Protein AF-A0A1E4R8G1-F1 (afdb_monomer)

pLDDT: mean 71.01, std 12.56, range [45.12, 88.81]

Secondary structure (DSSP, 8-state):
-EEEESSS-EEEE-SS-EEEEEEEE-TTEEE--S---SS---EES-----EEE--SSS-EEEEEEEEETTS-EEEEEEEEETTTTEEEEEEE---

Solvent-accessible surface area (backbone atoms only — not comparable to full-atom values): 5958 Å² total; per-residue (Å²): 121,56,74,50,56,36,68,93,41,69,50,77,48,70,96,62,57,30,26,60,47,83,73,49,68,36,80,38,60,45,75,58,77,90,81,83,74,95,84,58,84,48,82,36,91,73,87,87,84,51,71,46,82,60,68,93,81,77,77,45,37,42,34,35,35,37,33,39,82,87,68,51,72,51,33,36,42,38,37,54,38,82,89,80,51,30,37,46,74,45,82,48,78,88,128

Mean predicted aligned error: 8.89 Å

Sequence (95 aa):
MGTTNNRDGFSVLFSETVHMQLAGWSDGLIMVQNEFRLDEIVPYNNFNFKVDIHSTTGEISLQFSVQQSNSTISMYKAIYNEVSETWSLMEITAL

Radius of gyration: 13.46 Å; Cα contacts (8 Å, |Δi|>4): 177; chains: 1; bounding box: 32×24×37 Å

Nearest PDB structures (foldseek):
  6hsy-assembly1_A  TM=5.850E-01  e=3.466E+00  Pseudomonas aeruginosa PAO1
  7sqc-assembly1_O0  TM=3.959E-01  e=5.053E+00  Chlamydomonas reinhardtii

Structure (mmCIF, N/CA/C/O backbone):
data_AF-A0A1E4R8G1-F1
#
_entry.id   AF-A0A1E4R8G1-F1
#
loop_
_atom_site.group_PDB
_atom_site.id
_atom_site.type_symbol
_atom_site.label_atom_id
_atom_site.label_alt_id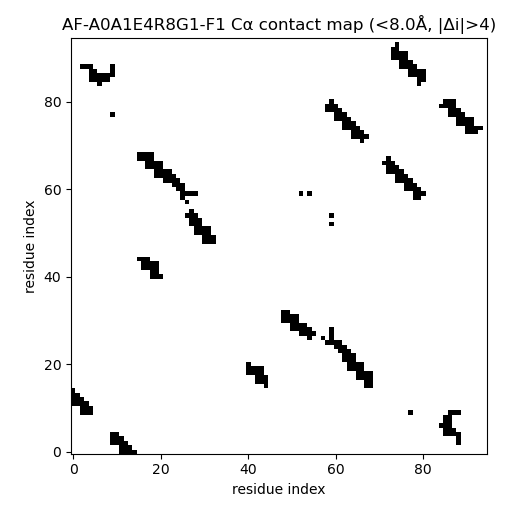
_atom_site.label_comp_id
_atom_site.label_asym_id
_atom_site.label_entity_id
_atom_site.label_seq_id
_atom_site.pdbx_PDB_ins_code
_atom_site.Cartn_x
_atom_site.Cartn_y
_atom_site.Cartn_z
_atom_site.occupancy
_atom_site.B_iso_or_equiv
_atom_site.auth_seq_id
_atom_site.auth_comp_id
_atom_site.auth_asym_id
_atom_site.auth_atom_id
_atom_site.pdbx_PDB_model_num
ATOM 1 N N . MET A 1 1 ? 0.005 -10.288 11.219 1.00 60.75 1 MET A N 1
ATOM 2 C CA . MET A 1 1 ? 0.025 -9.117 10.318 1.00 60.75 1 MET A CA 1
ATOM 3 C C . MET A 1 1 ? 1.291 -9.181 9.487 1.00 60.75 1 MET A C 1
ATOM 5 O O . MET A 1 1 ? 2.286 -9.696 9.987 1.00 60.75 1 MET A O 1
ATOM 9 N N . GLY A 1 2 ? 1.240 -8.746 8.233 1.00 76.31 2 GLY A N 1
ATOM 10 C CA . GLY A 1 2 ? 2.378 -8.804 7.317 1.00 76.31 2 GLY A CA 1
ATOM 11 C C . GLY A 1 2 ? 2.089 -8.054 6.022 1.00 76.31 2 GLY A C 1
ATOM 12 O O . GLY A 1 2 ? 0.927 -7.807 5.693 1.00 76.31 2 GLY A O 1
ATOM 13 N N . THR A 1 3 ? 3.149 -7.691 5.310 1.00 81.94 3 THR A N 1
ATOM 14 C CA . THR A 1 3 ? 3.087 -7.100 3.974 1.00 81.94 3 THR A CA 1
ATOM 15 C C . THR A 1 3 ? 3.640 -8.092 2.961 1.00 81.94 3 THR A C 1
ATOM 17 O O . THR A 1 3 ? 4.531 -8.886 3.269 1.00 81.94 3 THR A O 1
ATOM 20 N N . THR A 1 4 ? 3.099 -8.071 1.748 1.00 84.00 4 THR A N 1
ATOM 21 C CA . THR A 1 4 ? 3.721 -8.747 0.606 1.00 84.00 4 THR A CA 1
ATOM 22 C C . THR A 1 4 ? 3.788 -7.778 -0.554 1.00 84.00 4 THR A C 1
ATOM 24 O O . THR A 1 4 ? 2.931 -6.907 -0.690 1.00 84.00 4 THR A O 1
ATOM 27 N N . ASN A 1 5 ? 4.826 -7.896 -1.365 1.00 85.94 5 ASN A N 1
ATOM 28 C CA . ASN A 1 5 ? 5.051 -7.029 -2.506 1.00 85.94 5 ASN A CA 1
ATOM 29 C C . ASN A 1 5 ? 5.979 -7.738 -3.491 1.00 85.94 5 ASN A C 1
ATOM 31 O O . ASN A 1 5 ? 6.978 -8.339 -3.097 1.00 85.94 5 ASN A O 1
ATOM 35 N N . ASN A 1 6 ? 5.617 -7.719 -4.767 1.00 81.50 6 ASN A N 1
ATOM 36 C CA . ASN A 1 6 ? 6.354 -8.369 -5.841 1.00 81.50 6 ASN A CA 1
ATOM 37 C C . ASN A 1 6 ? 6.015 -7.696 -7.185 1.00 81.50 6 ASN A C 1
ATOM 39 O O . ASN A 1 6 ? 5.585 -6.542 -7.231 1.00 81.50 6 ASN A O 1
ATOM 43 N N . ARG A 1 7 ? 6.242 -8.410 -8.290 1.00 79.69 7 ARG A N 1
ATOM 44 C CA . ARG A 1 7 ? 5.887 -7.965 -9.640 1.00 79.69 7 ARG A CA 1
ATOM 45 C C . ARG A 1 7 ? 4.378 -7.819 -9.861 1.00 79.69 7 ARG A C 1
ATOM 47 O O . ARG A 1 7 ? 3.958 -6.934 -10.596 1.00 79.69 7 ARG A O 1
ATOM 54 N N . ASP A 1 8 ? 3.577 -8.658 -9.217 1.00 79.06 8 ASP A N 1
ATOM 55 C CA . ASP A 1 8 ? 2.126 -8.720 -9.411 1.00 79.06 8 ASP A CA 1
ATOM 56 C C . ASP A 1 8 ? 1.371 -7.666 -8.587 1.00 79.06 8 ASP A C 1
AT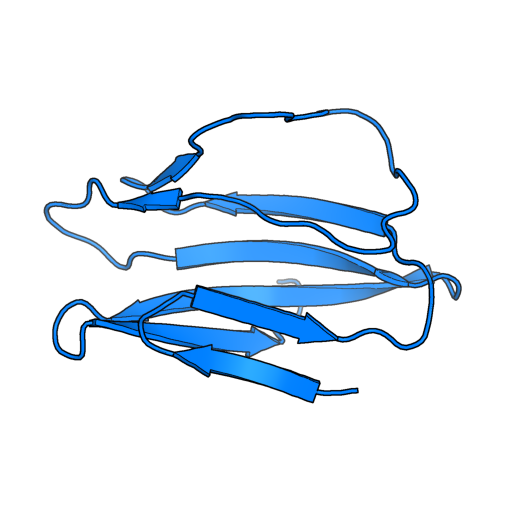OM 58 O O . ASP A 1 8 ? 0.182 -7.439 -8.810 1.00 79.06 8 ASP A O 1
ATOM 62 N N . GLY A 1 9 ? 2.043 -7.010 -7.635 1.00 79.50 9 GLY A N 1
ATOM 63 C CA . GLY A 1 9 ? 1.462 -5.946 -6.821 1.00 79.50 9 GLY A CA 1
ATOM 64 C C . GLY A 1 9 ? 1.980 -5.949 -5.391 1.00 79.50 9 GLY A C 1
ATOM 65 O O . GLY A 1 9 ? 3.097 -6.382 -5.105 1.00 79.50 9 GLY A O 1
ATOM 66 N N . PHE A 1 10 ? 1.153 -5.452 -4.477 1.00 82.94 10 PHE A N 1
ATOM 67 C CA . PHE A 1 10 ? 1.429 -5.443 -3.047 1.00 82.94 10 PHE A CA 1
ATOM 68 C C . PHE A 1 10 ? 0.143 -5.603 -2.234 1.00 82.94 10 PHE A C 1
ATOM 70 O O . PHE A 1 10 ? -0.952 -5.326 -2.717 1.00 82.94 10 PHE A O 1
ATOM 77 N N . SER A 1 11 ? 0.276 -6.052 -0.989 1.00 81.69 11 SER A N 1
ATOM 78 C CA . SER A 1 11 ? -0.836 -6.193 -0.053 1.00 81.69 11 SER A CA 1
ATOM 79 C C . SER A 1 11 ? -0.409 -5.924 1.386 1.00 81.69 11 SER A C 1
ATOM 81 O O . SER A 1 11 ? 0.753 -6.106 1.767 1.00 81.69 11 SER A O 1
ATOM 83 N N . VAL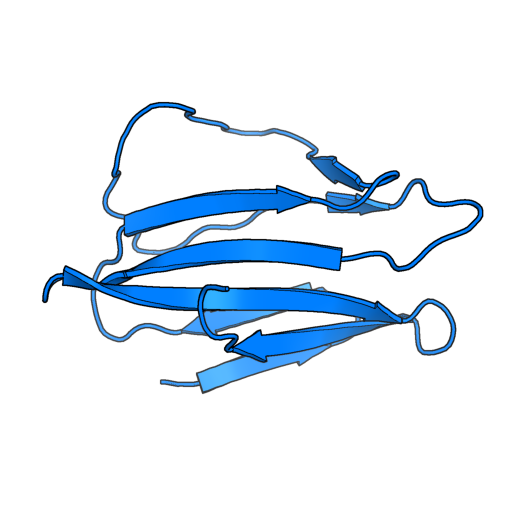 A 1 12 ? -1.386 -5.508 2.190 1.00 80.81 12 VAL A N 1
ATOM 84 C CA . VAL A 1 12 ? -1.275 -5.360 3.643 1.00 80.81 12 VAL A CA 1
ATOM 85 C C . VAL A 1 12 ? -2.362 -6.211 4.278 1.00 80.81 12 VAL A C 1
ATOM 87 O O . VAL A 1 12 ? -3.533 -6.079 3.924 1.00 80.81 12 VAL A O 1
ATOM 90 N N . LEU A 1 13 ? -1.979 -7.092 5.203 1.00 81.06 13 LEU A N 1
ATOM 91 C CA . LEU A 1 13 ? -2.921 -7.963 5.899 1.00 81.06 13 LEU A CA 1
ATOM 92 C C . LEU A 1 13 ? -3.194 -7.465 7.321 1.00 81.06 13 LEU A C 1
ATOM 94 O O . LEU A 1 13 ? -2.306 -7.511 8.183 1.00 81.06 13 LEU A O 1
ATOM 98 N N . PHE A 1 14 ? -4.450 -7.097 7.568 1.00 79.38 14 PHE A N 1
ATOM 99 C CA . PHE A 1 14 ? -4.979 -6.724 8.879 1.00 79.38 14 PHE A CA 1
ATOM 100 C C . PHE A 1 14 ? -5.735 -7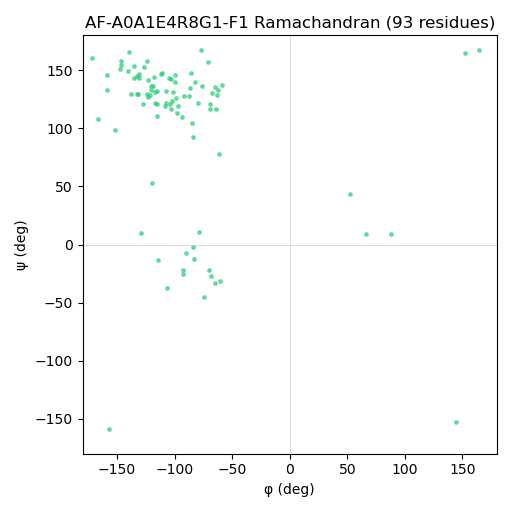.898 9.513 1.00 79.38 14 PHE A C 1
ATOM 102 O O . PHE A 1 14 ? -6.351 -8.704 8.819 1.00 79.38 14 PHE A O 1
ATOM 109 N N . SER A 1 15 ? -5.675 -8.017 10.842 1.00 80.00 15 SER A N 1
ATOM 110 C CA . SER A 1 15 ? -6.441 -9.024 11.599 1.00 80.00 15 SER A CA 1
ATOM 111 C C . SER A 1 15 ? -7.873 -8.590 11.919 1.00 80.00 15 SER A C 1
ATOM 113 O O . SER A 1 15 ? -8.616 -9.342 12.543 1.00 80.00 15 SER A O 1
ATOM 115 N N . GLU A 1 16 ? -8.241 -7.374 11.536 1.00 78.12 16 GLU A N 1
ATOM 116 C CA . GLU A 1 16 ? -9.522 -6.745 11.825 1.00 78.12 16 GLU A CA 1
ATOM 117 C C . GLU A 1 16 ? -10.027 -5.965 10.609 1.00 78.12 16 GLU A C 1
ATOM 119 O O . GLU A 1 16 ? -9.278 -5.712 9.664 1.00 78.12 16 GLU A O 1
ATOM 124 N N . THR A 1 17 ? -11.304 -5.587 10.638 1.00 75.56 17 THR A N 1
ATOM 125 C CA . THR A 1 17 ? -11.893 -4.687 9.645 1.00 75.56 17 THR A CA 1
ATOM 126 C C . THR A 1 17 ? -11.249 -3.306 9.747 1.00 75.56 17 THR A C 1
ATOM 128 O O . THR A 1 17 ? -11.096 -2.768 10.845 1.00 75.56 17 THR A O 1
ATOM 131 N N . VAL A 1 18 ? -10.906 -2.726 8.597 1.00 74.88 18 VAL A N 1
ATOM 132 C CA . VAL A 1 18 ? -10.275 -1.405 8.505 1.00 74.88 18 VAL A CA 1
ATOM 133 C C . VAL A 1 18 ? -11.077 -0.467 7.615 1.00 74.88 18 VAL A C 1
ATOM 135 O O . VAL A 1 18 ? -11.835 -0.895 6.745 1.00 74.88 18 VAL A O 1
ATOM 138 N N . HIS A 1 19 ? -10.878 0.827 7.818 1.00 70.56 19 HIS A N 1
ATOM 139 C CA . HIS A 1 19 ? -11.335 1.881 6.929 1.00 70.56 19 HIS A CA 1
ATOM 140 C C . HIS A 1 19 ? -10.155 2.405 6.113 1.00 70.56 19 HIS A C 1
ATOM 142 O O . HIS A 1 19 ? -9.043 2.516 6.625 1.00 70.56 19 HIS A O 1
ATOM 148 N N . MET A 1 20 ? -10.378 2.734 4.844 1.00 66.38 20 MET A N 1
ATOM 149 C CA . MET A 1 20 ? -9.312 3.185 3.948 1.00 66.38 20 MET A CA 1
ATOM 150 C C . MET A 1 20 ? -9.611 4.553 3.357 1.00 66.38 20 MET A C 1
ATOM 152 O O . MET A 1 20 ? -10.741 4.830 2.963 1.00 66.38 20 MET A O 1
ATOM 156 N N . GLN A 1 21 ? -8.568 5.370 3.237 1.00 64.69 21 GLN A N 1
ATOM 157 C CA . GLN A 1 21 ? -8.599 6.638 2.525 1.00 64.69 21 GLN A CA 1
ATOM 158 C C . GLN A 1 21 ? -7.376 6.726 1.605 1.00 64.69 21 GLN A C 1
ATOM 160 O O . GLN A 1 21 ? -6.237 6.506 2.013 1.00 64.69 21 GLN A O 1
ATOM 165 N N . LEU A 1 22 ? -7.599 7.045 0.331 1.00 67.12 22 LEU A N 1
ATOM 166 C CA . LEU A 1 22 ? -6.505 7.318 -0.599 1.00 67.12 22 LEU A CA 1
ATOM 167 C C . LEU A 1 22 ? -6.011 8.749 -0.363 1.00 67.12 22 LEU A C 1
ATOM 169 O O . LEU A 1 22 ? -6.797 9.691 -0.435 1.00 67.12 22 LEU A O 1
ATOM 173 N N . ALA A 1 23 ? -4.722 8.893 -0.050 1.00 60.47 23 ALA A N 1
ATOM 174 C CA . ALA A 1 23 ? -4.121 10.171 0.333 1.00 60.47 23 ALA A CA 1
ATOM 175 C C . ALA A 1 23 ? -3.520 10.919 -0.871 1.00 60.47 23 ALA A C 1
ATOM 177 O O . ALA A 1 23 ? -3.428 12.143 -0.851 1.00 60.47 23 ALA A O 1
ATOM 178 N N . GLY A 1 24 ? -3.139 10.197 -1.930 1.00 63.00 24 GLY A N 1
ATOM 179 C CA . GLY A 1 24 ? -2.668 10.783 -3.184 1.00 63.00 24 GLY A CA 1
ATOM 180 C C . GLY A 1 24 ? -1.938 9.780 -4.079 1.00 63.00 24 GLY A C 1
ATOM 181 O O . GLY A 1 24 ? -1.572 8.683 -3.657 1.00 63.00 24 GLY A O 1
ATOM 182 N N . TRP A 1 25 ? -1.701 10.160 -5.330 1.00 69.12 25 TRP A N 1
ATOM 183 C CA . TRP A 1 25 ? -0.939 9.378 -6.308 1.00 69.12 25 TRP A CA 1
ATOM 184 C C . TRP A 1 25 ? 0.041 10.276 -7.065 1.00 69.12 25 TRP A C 1
ATOM 186 O O . TRP A 1 25 ? -0.174 11.481 -7.182 1.00 69.12 25 TRP A O 1
ATOM 196 N N . SER A 1 26 ? 1.128 9.680 -7.552 1.00 63.84 26 SER A N 1
ATOM 197 C CA . SER A 1 26 ? 2.085 10.340 -8.451 1.00 63.84 26 SER A CA 1
ATOM 198 C C . SER A 1 26 ? 1.502 10.571 -9.852 1.00 63.84 26 SER A C 1
ATOM 200 O O . SER A 1 26 ? 0.571 9.880 -10.280 1.00 63.84 26 SER A O 1
ATOM 202 N N . ASP A 1 27 ? 2.068 11.546 -10.568 1.00 58.38 27 ASP A N 1
ATOM 203 C CA . ASP A 1 27 ? 1.757 11.795 -11.977 1.00 58.38 27 ASP A CA 1
ATOM 204 C C . ASP A 1 27 ? 2.057 10.550 -12.826 1.00 58.38 27 ASP A C 1
ATOM 206 O O . ASP A 1 27 ? 3.083 9.891 -12.661 1.00 58.38 27 ASP A O 1
ATOM 210 N N . GLY A 1 28 ? 1.152 10.230 -13.755 1.00 54.22 28 GLY A N 1
ATOM 211 C CA . GLY A 1 28 ? 1.285 9.059 -14.624 1.00 54.22 28 GLY A CA 1
ATOM 212 C C . GLY A 1 28 ? 0.704 7.764 -14.053 1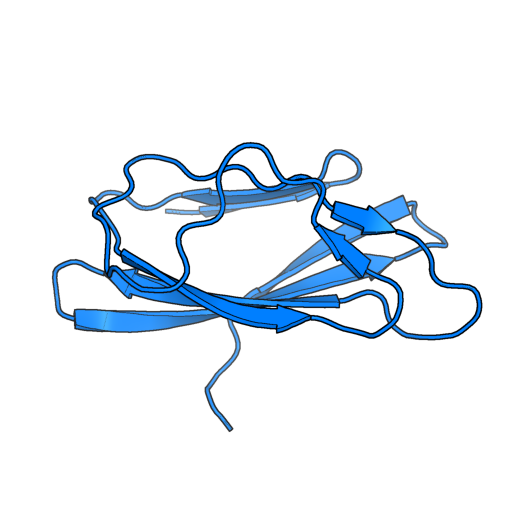.00 54.22 28 GLY A C 1
ATOM 213 O O . GLY A 1 28 ? 0.888 6.716 -14.659 1.00 54.22 28 GLY A O 1
ATOM 214 N N . LEU A 1 29 ? -0.025 7.797 -12.934 1.00 60.38 29 LEU A N 1
ATOM 215 C CA . LEU A 1 29 ? -0.854 6.671 -12.494 1.00 60.38 29 LEU A CA 1
ATOM 216 C C . LEU A 1 29 ? -2.329 6.925 -12.807 1.00 60.38 29 LEU A C 1
ATOM 218 O O . LEU A 1 29 ? -2.907 7.911 -12.350 1.00 60.38 29 LEU A O 1
ATOM 222 N N . ILE A 1 30 ? -2.953 6.016 -13.559 1.00 59.44 30 ILE A N 1
ATOM 223 C CA . ILE A 1 30 ? -4.397 6.030 -13.812 1.00 59.44 30 ILE A CA 1
ATOM 224 C C . ILE A 1 30 ? -5.026 4.871 -13.039 1.00 59.44 30 ILE A C 1
ATOM 226 O O . ILE A 1 30 ? -4.718 3.702 -13.264 1.00 59.44 30 ILE A O 1
ATOM 230 N N . MET A 1 31 ? -5.931 5.191 -12.116 1.00 59.03 31 MET A N 1
ATOM 231 C CA . MET A 1 31 ? -6.774 4.185 -11.473 1.00 59.03 31 MET A CA 1
ATOM 232 C C . MET A 1 31 ? -7.766 3.629 -12.493 1.00 59.03 31 MET A C 1
ATOM 234 O O . MET A 1 31 ? -8.645 4.349 -12.971 1.00 59.03 31 MET A O 1
ATOM 238 N N . VAL A 1 32 ? -7.670 2.334 -12.786 1.00 56.16 32 VAL A N 1
ATOM 239 C CA . VAL A 1 32 ? -8.654 1.646 -13.625 1.00 56.16 32 VAL A CA 1
ATOM 240 C C . VAL A 1 32 ? -9.808 1.235 -12.717 1.00 56.16 32 VAL A C 1
ATOM 242 O O . VAL A 1 32 ? -9.752 0.219 -12.021 1.00 56.16 32 VAL A O 1
ATOM 245 N N . GLN A 1 33 ? -10.823 2.095 -12.633 1.00 52.44 33 GLN A N 1
ATOM 246 C CA . GLN A 1 33 ? -11.966 1.904 -11.741 1.00 52.44 33 GLN A CA 1
ATOM 247 C C . GLN A 1 33 ? -12.758 0.639 -12.088 1.00 52.44 33 GLN A C 1
ATOM 249 O O . GLN A 1 33 ? -13.186 0.472 -13.226 1.00 52.44 33 GLN A O 1
ATOM 254 N N . ASN A 1 34 ? -13.076 -0.159 -11.064 1.00 47.53 34 ASN A N 1
ATOM 255 C CA . ASN A 1 34 ? -14.369 -0.847 -11.025 1.00 47.53 34 ASN A CA 1
ATOM 256 C C . ASN A 1 34 ? -15.308 -0.206 -9.989 1.00 47.53 34 ASN A C 1
ATOM 258 O O . ASN A 1 34 ? -16.486 -0.059 -10.285 1.00 47.53 34 ASN A O 1
ATOM 262 N N . GLU A 1 35 ? -14.821 0.250 -8.826 1.00 47.38 35 GLU A N 1
ATOM 263 C CA . GLU A 1 35 ? -15.662 0.892 -7.801 1.00 47.38 35 GLU A CA 1
ATOM 264 C C . GLU A 1 35 ? -14.839 1.900 -6.975 1.00 47.38 35 GLU A C 1
ATOM 266 O O . GLU A 1 35 ? -14.112 1.522 -6.062 1.00 47.38 35 GLU A O 1
ATOM 271 N N . PHE A 1 36 ? -14.918 3.195 -7.296 1.00 48.09 36 PHE A N 1
ATOM 272 C CA . PHE A 1 36 ? -14.353 4.264 -6.462 1.00 48.09 36 PHE A CA 1
ATOM 273 C C . PHE A 1 36 ? -15.499 4.946 -5.716 1.00 48.09 36 PHE A C 1
ATOM 275 O O . PHE A 1 36 ? -16.423 5.460 -6.348 1.00 48.09 36 PHE A O 1
ATOM 282 N N . ARG A 1 37 ? -15.461 4.952 -4.382 1.00 51.66 37 ARG A N 1
ATOM 283 C CA . ARG A 1 37 ? -16.390 5.732 -3.555 1.00 51.66 37 ARG A CA 1
ATOM 284 C C . ARG A 1 37 ? -15.578 6.787 -2.818 1.00 51.66 37 ARG A C 1
ATOM 286 O O . ARG A 1 37 ? -14.755 6.446 -1.980 1.00 51.66 37 ARG A O 1
ATOM 293 N N . LEU A 1 38 ? -15.774 8.047 -3.205 1.00 45.12 38 LEU A N 1
ATOM 294 C CA . LEU A 1 38 ? -14.991 9.190 -2.727 1.00 45.12 38 LEU A CA 1
ATOM 295 C C . LEU A 1 38 ? -15.251 9.548 -1.256 1.00 45.12 38 LEU A C 1
ATOM 297 O O . LEU A 1 38 ? -14.383 10.154 -0.638 1.00 45.12 38 LEU A O 1
ATOM 301 N N . ASP A 1 39 ? -16.400 9.159 -0.694 1.00 45.50 39 ASP A N 1
ATOM 302 C CA . ASP A 1 39 ? -16.965 9.903 0.439 1.00 45.50 39 ASP A CA 1
ATOM 303 C C . ASP A 1 39 ? -17.349 9.079 1.676 1.00 45.50 39 ASP A C 1
ATOM 305 O O . ASP A 1 39 ? -17.952 9.627 2.595 1.00 45.50 39 ASP A O 1
ATOM 309 N N . GLU A 1 40 ? -16.994 7.796 1.776 1.00 45.53 40 GLU A N 1
ATOM 310 C CA . GLU A 1 40 ? -17.318 7.028 2.984 1.00 45.53 40 GLU A CA 1
ATOM 311 C C . GLU A 1 40 ? -16.121 6.243 3.516 1.00 45.53 40 GLU A C 1
ATOM 313 O O . GLU A 1 40 ? -15.460 5.477 2.814 1.00 45.53 40 GLU A O 1
ATOM 318 N N . ILE A 1 41 ? -15.886 6.430 4.813 1.00 53.72 41 ILE A N 1
ATOM 319 C CA . ILE A 1 41 ? -15.143 5.533 5.691 1.00 53.72 41 ILE A CA 1
ATOM 320 C C . ILE A 1 41 ? -15.919 4.200 5.697 1.00 53.72 41 ILE A C 1
ATOM 322 O O . ILE A 1 41 ? -16.730 3.934 6.580 1.00 53.72 41 ILE A O 1
ATOM 326 N N . VAL A 1 42 ? -15.770 3.404 4.636 1.00 57.06 42 VAL A N 1
ATOM 327 C CA . VAL A 1 42 ? -16.452 2.112 4.498 1.00 57.06 42 VAL A CA 1
ATOM 328 C C . VAL A 1 42 ? -15.599 1.037 5.184 1.00 57.06 42 VAL A C 1
ATOM 330 O O . VAL A 1 42 ? -14.383 1.011 4.982 1.00 57.06 42 VAL A O 1
ATOM 333 N N . PRO A 1 43 ? -16.190 0.142 5.996 1.00 58.28 43 PRO A N 1
ATOM 334 C CA . PRO A 1 43 ? -15.514 -1.050 6.502 1.00 58.28 43 PRO A CA 1
ATOM 335 C C . PRO A 1 43 ? -15.137 -1.994 5.360 1.00 58.28 43 PRO A C 1
ATOM 337 O O . PRO A 1 43 ? -16.003 -2.555 4.688 1.00 58.28 43 PRO A O 1
ATOM 340 N N . TYR A 1 44 ? -13.836 -2.205 5.169 1.00 63.25 44 TYR A N 1
ATOM 341 C CA . TYR A 1 44 ? -13.290 -3.140 4.192 1.00 63.25 44 TYR A CA 1
ATOM 342 C C . TYR A 1 44 ? -12.709 -4.372 4.893 1.00 63.25 44 TYR A C 1
ATOM 344 O O . TYR A 1 44 ? -11.918 -4.269 5.830 1.00 63.25 44 TYR A O 1
ATOM 352 N N . ASN A 1 45 ? -13.077 -5.555 4.392 1.00 58.31 45 ASN A N 1
ATOM 353 C CA . ASN A 1 45 ? -12.409 -6.822 4.725 1.00 58.31 45 ASN A CA 1
ATOM 354 C C . ASN A 1 45 ? -11.295 -7.160 3.717 1.00 58.31 45 ASN A C 1
ATOM 356 O O . ASN A 1 45 ? -10.404 -7.949 4.014 1.00 58.31 45 ASN A O 1
ATOM 360 N N . ASN A 1 46 ? -11.373 -6.589 2.511 1.00 58.09 46 ASN A N 1
ATOM 361 C CA . ASN A 1 46 ? -10.369 -6.656 1.453 1.00 58.09 46 ASN A CA 1
ATOM 362 C C . ASN A 1 46 ? -10.592 -5.469 0.499 1.00 58.09 46 ASN A C 1
ATOM 364 O O . ASN A 1 46 ? -11.740 -5.091 0.258 1.00 58.09 46 ASN A O 1
ATOM 368 N N . PHE A 1 47 ? -9.522 -4.913 -0.062 1.00 62.59 47 PHE A N 1
ATOM 369 C CA . PHE A 1 47 ? -9.575 -3.890 -1.099 1.00 62.59 47 PHE A CA 1
ATOM 370 C C . PHE A 1 47 ? -8.529 -4.197 -2.174 1.00 62.59 47 PHE A C 1
ATOM 372 O O . PHE A 1 47 ? -7.362 -4.425 -1.863 1.00 62.59 47 PHE A O 1
ATOM 379 N N . ASN A 1 48 ? -8.951 -4.189 -3.4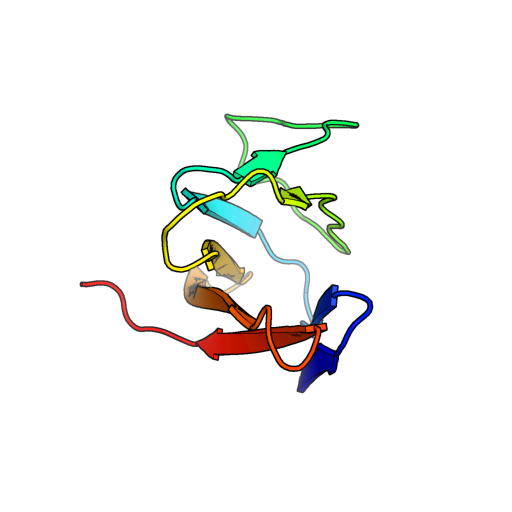39 1.00 60.78 48 ASN A N 1
ATOM 380 C CA . ASN A 1 48 ? -8.072 -4.366 -4.592 1.00 60.78 48 ASN A CA 1
ATOM 381 C C . ASN A 1 48 ? -8.196 -3.139 -5.488 1.00 60.78 48 ASN A C 1
ATOM 383 O O . ASN A 1 48 ? -9.300 -2.777 -5.893 1.00 60.78 48 ASN A O 1
ATOM 387 N N . PHE A 1 49 ? -7.070 -2.544 -5.855 1.00 60.97 49 PHE A N 1
ATOM 388 C CA . PHE A 1 49 ? -7.013 -1.472 -6.838 1.00 60.97 49 PHE A CA 1
ATOM 389 C C . PHE A 1 49 ? -6.124 -1.906 -7.995 1.00 60.97 49 PHE A C 1
ATOM 391 O O . PHE A 1 49 ? -5.070 -2.510 -7.799 1.00 60.97 49 PHE A O 1
ATOM 398 N N . LYS A 1 50 ? -6.581 -1.619 -9.213 1.00 63.62 50 LYS A N 1
ATOM 399 C CA . LYS A 1 50 ? -5.780 -1.761 -10.425 1.00 63.62 50 LYS A CA 1
ATOM 400 C C . LYS A 1 50 ? -5.240 -0.390 -10.785 1.00 63.62 50 LYS A C 1
ATOM 402 O O . LYS A 1 50 ? -6.010 0.563 -10.906 1.00 63.62 50 LYS A O 1
ATOM 407 N N . VAL A 1 51 ? -3.929 -0.312 -10.946 1.00 63.06 51 VAL A N 1
ATOM 408 C CA . VAL A 1 51 ? -3.250 0.910 -11.361 1.00 63.06 51 VAL A CA 1
ATOM 409 C C . VAL A 1 51 ? -2.624 0.646 -12.716 1.00 63.06 51 VAL A C 1
ATOM 411 O O . VAL A 1 51 ? -1.796 -0.256 -12.833 1.00 63.06 51 VAL A O 1
ATOM 414 N N . ASP A 1 52 ? -3.009 1.436 -13.711 1.00 61.09 52 ASP A N 1
ATOM 415 C CA . ASP A 1 52 ? -2.292 1.490 -14.976 1.00 61.09 52 ASP A CA 1
ATOM 416 C C . ASP A 1 52 ? -1.170 2.522 -14.855 1.00 61.09 52 ASP A C 1
ATOM 418 O O . ASP A 1 52 ? -1.376 3.671 -14.448 1.00 61.09 52 ASP A O 1
ATOM 422 N N . ILE A 1 53 ? 0.040 2.084 -15.193 1.00 63.12 53 ILE A N 1
ATOM 423 C CA . ILE A 1 53 ? 1.255 2.891 -15.129 1.00 63.12 53 ILE A CA 1
ATOM 424 C C . ILE A 1 53 ? 1.482 3.525 -16.501 1.00 63.12 53 ILE A C 1
ATOM 426 O O . ILE A 1 53 ? 1.812 2.854 -17.473 1.00 63.12 53 ILE A O 1
ATOM 430 N N . HIS A 1 54 ? 1.289 4.835 -16.564 1.00 57.31 54 HIS A N 1
ATOM 431 C CA . HIS A 1 54 ? 1.463 5.700 -17.725 1.00 57.31 54 HIS A CA 1
ATOM 432 C C . HIS A 1 54 ? 2.525 6.768 -17.403 1.00 57.31 54 HIS A C 1
ATOM 434 O O . HIS A 1 54 ? 2.268 7.966 -17.520 1.00 57.31 54 HIS A O 1
ATOM 440 N N . SER A 1 55 ? 3.712 6.363 -16.944 1.00 56.69 55 SER A N 1
ATOM 441 C CA . SER A 1 55 ? 4.826 7.298 -16.731 1.00 56.69 55 SER A CA 1
ATOM 442 C C . SER A 1 55 ? 5.811 7.238 -17.894 1.00 56.69 55 SER A C 1
ATOM 444 O O . SER A 1 55 ? 6.120 6.165 -18.405 1.00 56.69 55 SER A O 1
ATOM 446 N N . THR A 1 56 ? 6.314 8.401 -18.308 1.00 55.25 56 THR A N 1
ATOM 447 C CA . THR A 1 56 ? 7.454 8.513 -19.233 1.00 55.25 56 THR A CA 1
ATOM 448 C C . THR A 1 56 ? 8.690 9.136 -18.584 1.00 55.25 56 THR A C 1
ATOM 450 O O . THR A 1 56 ? 9.768 9.025 -19.156 1.00 55.25 56 THR A O 1
ATOM 453 N N . THR A 1 57 ? 8.563 9.755 -17.400 1.00 58.38 57 THR A N 1
ATOM 454 C CA . THR A 1 57 ? 9.669 10.295 -16.583 1.00 58.38 57 THR A CA 1
ATOM 455 C C . THR A 1 57 ? 9.168 10.621 -15.164 1.00 58.38 57 THR A C 1
ATOM 457 O O . THR A 1 57 ? 8.456 11.610 -14.995 1.00 58.38 57 THR A O 1
ATOM 460 N N . GLY A 1 58 ? 9.541 9.848 -14.137 1.00 66.12 58 GLY A N 1
ATOM 461 C CA . GLY A 1 58 ? 9.219 10.162 -12.732 1.00 66.12 58 GLY A CA 1
ATOM 462 C C . GLY A 1 58 ? 9.124 8.935 -11.820 1.00 66.12 58 GLY A C 1
ATOM 463 O O . GLY A 1 58 ? 9.033 7.811 -12.304 1.00 66.12 58 GLY A O 1
ATOM 464 N N . GLU A 1 59 ? 9.153 9.142 -10.498 1.00 74.38 59 GLU A N 1
ATOM 465 C CA . GLU A 1 59 ? 8.891 8.069 -9.527 1.00 74.38 59 GLU A CA 1
ATOM 466 C C . GLU A 1 59 ? 7.415 7.662 -9.598 1.00 74.38 59 GLU A C 1
ATOM 468 O O . GLU A 1 59 ? 6.531 8.476 -9.337 1.00 74.38 59 GLU A O 1
ATOM 473 N N . ILE A 1 60 ? 7.158 6.389 -9.896 1.00 80.12 60 ILE A N 1
ATOM 474 C CA . ILE A 1 60 ? 5.814 5.819 -9.869 1.00 80.12 60 ILE A CA 1
ATOM 475 C C . ILE A 1 60 ? 5.505 5.380 -8.440 1.00 80.12 60 ILE A C 1
ATOM 477 O O . ILE A 1 60 ? 6.010 4.361 -7.964 1.00 80.12 60 ILE A O 1
ATOM 481 N N . SER A 1 61 ? 4.677 6.150 -7.741 1.00 79.25 61 SER A N 1
ATOM 482 C CA . SER A 1 61 ? 4.251 5.834 -6.380 1.00 79.25 61 SER A CA 1
ATOM 483 C C . SER A 1 61 ? 2.780 6.128 -6.071 1.00 79.25 61 SER A C 1
ATOM 485 O O . SER A 1 61 ? 2.164 7.042 -6.625 1.00 79.25 61 SER A O 1
ATOM 487 N N . LEU A 1 62 ? 2.218 5.331 -5.160 1.00 79.69 62 LEU A N 1
ATOM 488 C CA . LEU A 1 62 ? 0.876 5.476 -4.594 1.00 79.69 62 LEU A CA 1
ATOM 489 C C . LEU A 1 62 ? 0.982 5.685 -3.082 1.00 79.69 62 LEU A C 1
ATOM 491 O O . LEU A 1 62 ? 1.723 4.960 -2.416 1.00 79.69 62 LEU A O 1
ATOM 495 N N . GLN A 1 63 ? 0.214 6.631 -2.538 1.00 79.06 63 GLN A N 1
ATOM 496 C CA . GLN A 1 63 ? 0.121 6.874 -1.099 1.00 79.06 63 GLN A CA 1
ATOM 497 C C . GLN A 1 63 ? -1.314 6.706 -0.597 1.00 79.06 63 GLN A C 1
ATOM 499 O O . GLN A 1 63 ? -2.272 7.233 -1.167 1.00 79.06 63 GLN A O 1
ATOM 504 N N . PHE A 1 64 ? -1.469 5.973 0.501 1.00 77.19 64 PHE A N 1
ATOM 505 C CA . PHE A 1 64 ? -2.773 5.697 1.094 1.00 77.19 64 PHE A CA 1
ATOM 506 C C . PHE A 1 64 ? -2.681 5.572 2.610 1.00 77.19 64 PHE A C 1
ATOM 508 O O . PHE A 1 64 ? -1.651 5.169 3.152 1.00 77.19 64 PHE A O 1
ATOM 515 N N . SER A 1 65 ? -3.768 5.913 3.291 1.00 76.62 65 SER A N 1
ATOM 516 C CA . SER A 1 65 ? -3.922 5.750 4.729 1.00 76.62 65 SER A CA 1
ATOM 517 C C . SER A 1 65 ? -4.969 4.681 5.037 1.00 76.62 65 SER A C 1
ATOM 519 O O . SER A 1 65 ? -5.946 4.477 4.310 1.00 76.62 65 SER A O 1
ATOM 521 N N . VAL A 1 66 ? -4.736 3.962 6.130 1.00 77.19 66 VAL A N 1
ATOM 522 C CA . VAL A 1 66 ? -5.634 2.935 6.650 1.00 77.19 66 VAL A CA 1
ATOM 523 C C . VAL A 1 66 ? -5.905 3.246 8.113 1.00 77.19 66 VAL A C 1
ATOM 525 O O . VAL A 1 66 ? -4.981 3.303 8.922 1.00 77.19 66 VAL A O 1
ATOM 528 N N . GLN A 1 67 ? -7.174 3.447 8.450 1.00 77.38 67 GLN A N 1
ATOM 529 C CA . GLN A 1 67 ? -7.651 3.622 9.812 1.00 77.38 67 GLN A CA 1
ATOM 530 C C . GLN A 1 67 ? -8.187 2.286 10.342 1.00 77.38 67 GLN A C 1
ATOM 532 O O . GLN A 1 67 ? -9.134 1.713 9.810 1.00 77.38 67 GLN A O 1
ATOM 537 N N . GLN A 1 68 ? -7.576 1.797 11.411 1.00 76.31 68 GLN A N 1
ATOM 538 C CA . GLN A 1 68 ? -7.974 0.594 12.138 1.00 76.31 68 GLN A CA 1
ATOM 539 C C . GLN A 1 68 ? -9.186 0.839 13.047 1.00 76.31 68 GLN A C 1
ATOM 541 O O . GLN A 1 68 ? -9.556 1.985 13.324 1.00 76.31 68 GLN A O 1
ATOM 546 N N . SER A 1 69 ? -9.798 -0.239 13.549 1.00 74.25 69 SER A N 1
ATOM 547 C CA . SER A 1 69 ? -11.013 -0.165 14.381 1.00 74.25 69 SER A CA 1
ATOM 548 C C . SER A 1 69 ? -10.790 0.637 15.673 1.00 74.25 69 SER A C 1
ATOM 550 O O . SER A 1 69 ? -11.669 1.359 16.145 1.00 74.25 69 SER A O 1
ATOM 552 N N . ASN A 1 70 ? -9.564 0.588 16.201 1.00 78.31 70 ASN A N 1
ATOM 553 C CA . ASN A 1 70 ? -9.103 1.349 17.361 1.00 78.31 70 ASN A CA 1
ATOM 554 C C . ASN A 1 70 ? -8.759 2.822 17.049 1.00 78.31 70 ASN A C 1
ATOM 556 O O . ASN A 1 70 ? -8.161 3.497 17.883 1.00 78.31 70 ASN A O 1
ATOM 560 N N . SER A 1 71 ? -9.112 3.319 15.858 1.00 78.06 71 SER A N 1
ATOM 561 C CA . SER A 1 71 ? -8.790 4.658 15.340 1.00 78.06 71 SER A CA 1
ATOM 562 C C . SER A 1 71 ? -7.304 4.937 15.079 1.00 78.06 71 SER A C 1
ATOM 564 O O . SER A 1 71 ? -6.953 6.073 14.764 1.00 78.06 71 SER A O 1
ATOM 566 N N . THR A 1 72 ? -6.431 3.927 15.150 1.00 82.31 72 THR A N 1
ATOM 567 C CA . THR A 1 72 ? -5.028 4.057 14.728 1.00 82.31 72 THR A CA 1
ATOM 568 C C . THR A 1 72 ? -4.969 4.239 13.221 1.00 82.31 72 THR A C 1
ATOM 570 O O . THR A 1 72 ? -5.568 3.459 12.484 1.00 82.31 72 THR A O 1
ATOM 573 N N . ILE A 1 73 ? -4.227 5.243 12.760 1.00 82.19 73 ILE A N 1
ATOM 574 C CA . ILE A 1 73 ? -4.010 5.494 11.336 1.00 82.19 73 ILE A CA 1
ATOM 575 C C . ILE A 1 73 ? -2.575 5.103 10.990 1.00 82.19 73 ILE A C 1
ATOM 577 O O . ILE A 1 73 ? -1.634 5.662 11.550 1.00 82.19 73 ILE A O 1
ATOM 581 N N . SER A 1 74 ? -2.425 4.179 10.046 1.00 84.12 74 SER A N 1
ATOM 582 C CA . SER A 1 74 ? -1.153 3.873 9.387 1.00 84.12 74 SER A CA 1
ATOM 583 C C . SER A 1 74 ? -1.170 4.459 7.982 1.00 84.12 74 SER A C 1
ATOM 585 O O . SER A 1 74 ? -2.205 4.445 7.311 1.00 84.12 74 SER A O 1
ATOM 587 N N . MET A 1 75 ? -0.034 4.968 7.515 1.00 83.31 75 MET A N 1
ATOM 588 C CA . MET A 1 75 ? 0.107 5.446 6.142 1.00 83.31 75 MET A CA 1
ATOM 589 C C . MET A 1 75 ? 1.153 4.639 5.403 1.00 83.31 75 MET A C 1
ATOM 591 O O . MET A 1 75 ? 2.164 4.240 5.970 1.00 83.31 75 MET A O 1
ATOM 595 N N . TYR A 1 76 ? 0.911 4.410 4.121 1.00 84.75 76 TYR A N 1
ATOM 596 C CA . TY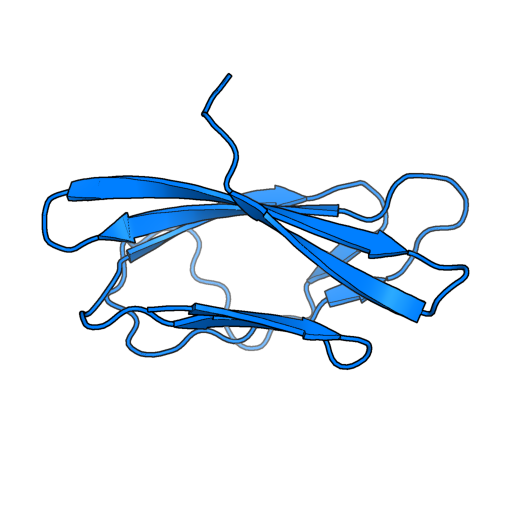R A 1 76 ? 1.749 3.566 3.293 1.00 84.75 76 TYR A CA 1
ATOM 597 C C . TYR A 1 76 ? 2.104 4.275 1.996 1.00 84.75 76 TYR A C 1
ATOM 599 O O . TYR A 1 76 ? 1.274 4.961 1.396 1.00 84.75 76 TYR A O 1
ATOM 607 N N . LYS A 1 77 ? 3.339 4.053 1.546 1.00 85.12 77 LYS A N 1
ATOM 608 C CA . LYS A 1 77 ? 3.810 4.414 0.212 1.00 85.12 77 LYS A CA 1
ATOM 609 C C . LYS A 1 77 ? 4.198 3.143 -0.529 1.00 85.12 77 LYS A C 1
ATOM 611 O O . LYS A 1 77 ? 5.060 2.3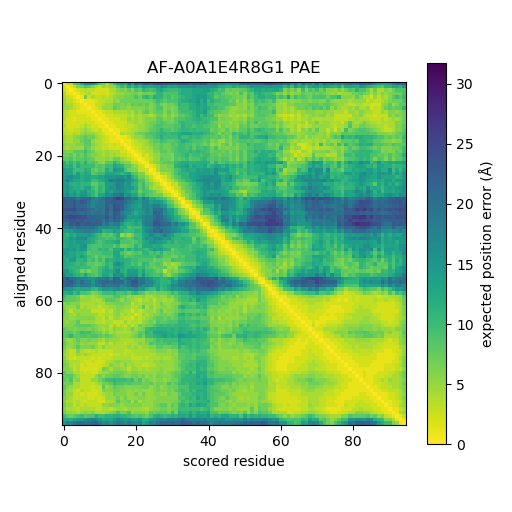91 -0.073 1.00 85.12 77 LYS A O 1
ATOM 616 N N . ALA A 1 78 ? 3.568 2.919 -1.673 1.00 85.75 78 ALA A N 1
ATOM 617 C CA . ALA A 1 78 ? 3.974 1.898 -2.622 1.00 85.75 78 ALA A CA 1
ATOM 618 C C . ALA A 1 78 ? 4.745 2.551 -3.767 1.00 85.75 78 ALA A C 1
ATOM 620 O O . ALA A 1 78 ? 4.278 3.544 -4.316 1.00 85.75 78 ALA A O 1
ATOM 621 N N . ILE A 1 79 ? 5.908 2.014 -4.121 1.00 85.31 79 ILE A N 1
ATOM 622 C CA . ILE A 1 79 ? 6.770 2.524 -5.194 1.00 85.31 79 ILE A CA 1
ATOM 623 C C . ILE A 1 79 ? 7.011 1.399 -6.191 1.00 85.31 79 ILE A C 1
ATOM 625 O O . ILE A 1 79 ? 7.407 0.301 -5.795 1.00 85.31 79 ILE A O 1
ATOM 629 N N . TYR A 1 80 ? 6.793 1.669 -7.472 1.00 86.06 80 TYR A N 1
ATOM 630 C CA . TYR A 1 80 ? 7.127 0.747 -8.547 1.00 86.06 80 TYR A CA 1
ATOM 631 C C . TYR A 1 80 ? 8.537 1.030 -9.068 1.00 86.06 80 TYR A C 1
ATOM 633 O O . TYR A 1 80 ? 8.874 2.164 -9.405 1.00 86.06 80 TYR A O 1
ATOM 641 N N . ASN A 1 81 ? 9.368 -0.009 -9.130 1.00 83.50 81 ASN A N 1
ATOM 642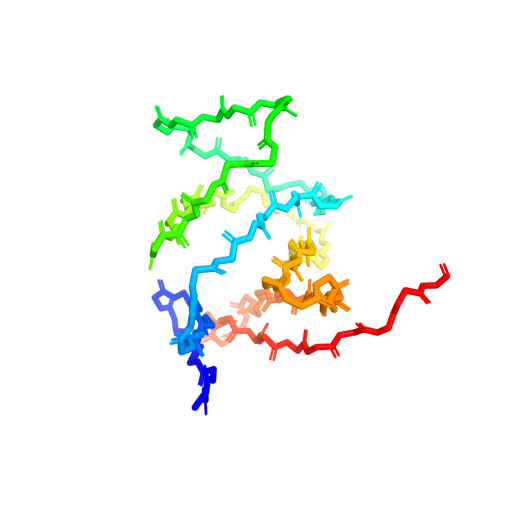 C CA . ASN A 1 81 ? 10.682 0.049 -9.755 1.00 83.50 81 ASN A CA 1
ATOM 643 C C . ASN A 1 81 ? 10.583 -0.519 -11.173 1.00 83.50 81 ASN A C 1
ATOM 645 O O . ASN A 1 81 ? 10.364 -1.716 -11.344 1.00 83.50 81 ASN A O 1
ATOM 649 N N . GLU A 1 82 ? 10.779 0.334 -12.176 1.00 82.12 82 GLU A N 1
ATOM 650 C CA . GLU A 1 82 ? 10.694 -0.047 -13.590 1.00 82.12 82 GLU A CA 1
ATOM 651 C C . GLU A 1 82 ? 11.826 -0.983 -14.035 1.00 82.12 82 GLU A C 1
ATOM 653 O O . GLU A 1 82 ? 11.637 -1.771 -14.953 1.00 82.12 82 GLU A O 1
ATOM 658 N N . VAL A 1 83 ? 12.991 -0.934 -13.380 1.00 83.31 83 VAL A N 1
ATOM 659 C CA . VAL A 1 83 ? 14.153 -1.767 -13.733 1.00 83.31 83 VAL A CA 1
ATOM 660 C C . VAL A 1 83 ? 13.946 -3.210 -13.292 1.00 83.31 83 VAL A C 1
ATOM 662 O O . VAL A 1 83 ? 14.238 -4.136 -14.045 1.00 83.31 83 VAL A O 1
ATOM 665 N N . SER A 1 84 ? 13.472 -3.414 -12.062 1.00 85.50 84 SER A N 1
ATOM 666 C CA . SER A 1 84 ? 13.195 -4.755 -11.539 1.00 85.50 84 SER A CA 1
ATOM 667 C C . SER A 1 84 ? 11.768 -5.228 -11.810 1.00 85.50 84 SER A C 1
ATOM 669 O O . SER A 1 84 ? 11.469 -6.385 -11.531 1.00 85.50 84 SER A O 1
ATOM 671 N N . GLU A 1 85 ? 10.904 -4.358 -12.337 1.00 84.00 85 GLU A N 1
ATOM 672 C CA . GLU A 1 85 ? 9.466 -4.586 -12.522 1.00 84.00 85 GLU A CA 1
ATOM 673 C C . GLU A 1 85 ? 8.774 -5.047 -11.228 1.00 84.00 85 GLU A C 1
ATOM 675 O O . GLU A 1 85 ? 7.992 -5.994 -11.222 1.00 84.00 85 GLU A O 1
ATOM 680 N N . THR A 1 86 ? 9.089 -4.417 -10.094 1.00 84.75 86 THR A N 1
ATOM 681 C CA . THR A 1 86 ? 8.563 -4.830 -8.779 1.00 84.75 86 THR A CA 1
ATOM 682 C C . THR A 1 86 ? 8.033 -3.665 -7.969 1.00 84.75 86 THR A C 1
ATOM 684 O O . THR A 1 86 ? 8.640 -2.593 -7.936 1.00 84.75 86 THR A O 1
ATOM 687 N N . TRP A 1 87 ? 6.976 -3.925 -7.203 1.00 86.50 87 TRP A N 1
ATOM 688 C CA . TRP A 1 87 ? 6.492 -3.020 -6.171 1.00 86.50 87 TRP A CA 1
ATOM 689 C C . TRP A 1 87 ? 7.280 -3.162 -4.869 1.00 86.50 87 TRP A C 1
ATOM 691 O O . TRP A 1 87 ? 7.594 -4.263 -4.416 1.00 86.50 87 TRP A O 1
ATOM 701 N N . SER A 1 88 ? 7.553 -2.028 -4.235 1.00 86.94 88 SER A N 1
ATOM 702 C CA . SER A 1 88 ? 8.043 -1.914 -2.861 1.00 86.94 88 SER A CA 1
ATOM 703 C C . SER A 1 88 ? 6.997 -1.213 -2.014 1.00 86.94 88 SER A C 1
ATOM 705 O O . SER A 1 88 ? 6.495 -0.171 -2.424 1.00 86.94 88 SER A O 1
ATOM 707 N N . LEU A 1 89 ? 6.678 -1.760 -0.842 1.00 88.50 89 LEU A N 1
ATOM 708 C CA . LEU A 1 89 ? 5.725 -1.163 0.090 1.00 88.50 89 LEU A CA 1
ATOM 709 C C . LEU A 1 89 ? 6.426 -0.804 1.398 1.00 88.50 89 LEU A C 1
ATOM 711 O O . LEU A 1 89 ? 7.119 -1.638 1.976 1.00 88.50 89 LEU A O 1
ATOM 715 N N . MET A 1 90 ? 6.213 0.418 1.877 1.00 88.81 90 MET A N 1
ATOM 716 C CA . MET A 1 90 ? 6.731 0.880 3.163 1.00 88.81 90 MET A CA 1
ATOM 717 C C . MET A 1 90 ? 5.662 1.639 3.945 1.00 88.81 90 MET A C 1
ATOM 719 O O . MET A 1 90 ? 4.859 2.368 3.361 1.00 88.81 90 MET A O 1
ATOM 723 N N . GLU A 1 91 ? 5.664 1.467 5.266 1.00 88.25 91 GLU A N 1
ATOM 724 C CA . GLU A 1 91 ? 4.911 2.329 6.176 1.00 88.25 91 GLU A CA 1
ATOM 725 C C . GLU A 1 91 ? 5.649 3.667 6.320 1.00 88.25 91 GLU A C 1
ATOM 727 O O . GLU A 1 91 ? 6.877 3.703 6.431 1.00 88.25 91 GLU A O 1
ATOM 732 N N . ILE A 1 92 ? 4.904 4.767 6.276 1.00 84.56 92 ILE A N 1
ATOM 733 C CA . ILE A 1 92 ? 5.407 6.136 6.374 1.00 84.56 92 ILE A CA 1
ATOM 734 C C . ILE A 1 92 ? 4.670 6.881 7.488 1.00 84.56 92 ILE A C 1
ATOM 736 O O . ILE A 1 92 ? 3.515 6.596 7.798 1.00 84.56 92 ILE A O 1
ATOM 740 N N . THR A 1 93 ? 5.326 7.872 8.081 1.00 78.88 93 THR A N 1
ATOM 741 C CA . THR A 1 93 ? 4.682 8.833 8.984 1.00 78.88 93 THR A CA 1
ATOM 742 C C . THR A 1 93 ? 4.067 9.983 8.197 1.00 78.88 93 THR A C 1
ATOM 744 O O . THR A 1 93 ? 4.611 10.390 7.170 1.00 78.88 93 THR A O 1
ATOM 747 N N . ALA A 1 94 ? 2.956 10.532 8.696 1.00 62.69 94 ALA A N 1
ATOM 748 C CA . ALA A 1 94 ? 2.405 11.770 8.154 1.00 62.69 94 ALA A CA 1
ATOM 749 C C . ALA A 1 94 ? 3.396 12.911 8.353 1.00 62.69 94 ALA A C 1
ATOM 751 O O . ALA A 1 94 ? 3.925 13.070 9.454 1.00 62.69 94 ALA A O 1
ATOM 752 N N . LEU A 1 95 ? 3.679 13.627 7.261 1.00 54.03 95 LEU A N 1
ATOM 753 C CA . LEU A 1 95 ? 4.417 14.888 7.285 1.00 54.03 95 LEU A CA 1
ATOM 754 C C . LEU A 1 95 ? 3.545 15.989 7.888 1.00 54.03 95 LEU A C 1
ATOM 756 O O . LEU A 1 95 ? 2.335 16.015 7.564 1.00 54.03 95 LEU A O 1
#

Foldseek 3Di:
DDKDKWLVGIDDDDPAWKFKDFPDFDPQKDWPDPDDDHDDSDTDPDDDTDIDGGDPDDWGKTKMWIQDPVRDIWIKIWTADPVRSMIDIDIDDDD

Organism: NCBI:txid28031